Protein AF-A0A3B8MPM1-F1 (afdb_monomer)

Structure (mmCIF, N/CA/C/O backbone):
data_AF-A0A3B8MPM1-F1
#
_entry.id   AF-A0A3B8MPM1-F1
#
loop_
_atom_site.group_PDB
_ato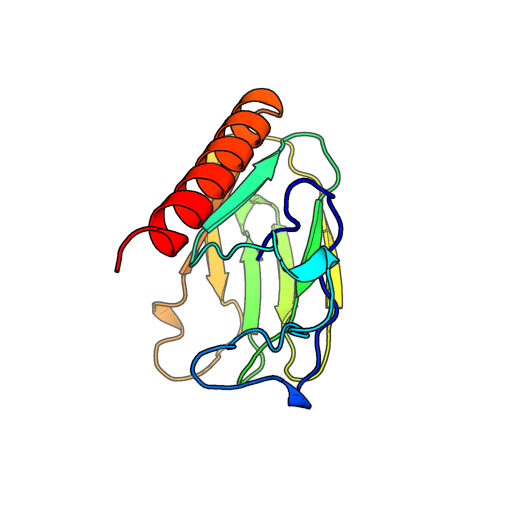m_site.id
_atom_site.type_symbol
_atom_site.label_atom_id
_atom_site.label_alt_id
_atom_site.label_comp_id
_atom_site.label_asym_id
_atom_site.label_entity_id
_atom_site.label_seq_id
_atom_site.pdbx_PDB_ins_code
_atom_site.Cartn_x
_atom_site.Cartn_y
_atom_site.Cartn_z
_atom_site.occupancy
_atom_site.B_iso_or_equiv
_atom_site.auth_seq_id
_atom_site.auth_comp_id
_atom_site.auth_asym_id
_atom_site.auth_atom_id
_atom_site.pdbx_PDB_model_num
ATOM 1 N N . HIS A 1 1 ? -0.132 -4.724 -4.727 1.00 87.25 1 HIS A N 1
ATOM 2 C CA . HIS A 1 1 ? -0.879 -5.907 -5.163 1.00 87.25 1 HIS A CA 1
ATOM 3 C C . HIS A 1 1 ? -1.296 -6.669 -3.929 1.00 87.25 1 HIS A C 1
ATOM 5 O O . HIS A 1 1 ? -0.658 -6.514 -2.884 1.00 87.25 1 HIS A O 1
ATOM 11 N N . TYR A 1 2 ? -2.387 -7.397 -4.057 1.00 92.19 2 TYR A N 1
ATOM 12 C CA . TYR A 1 2 ? -2.978 -8.229 -3.025 1.00 92.19 2 TYR A CA 1
ATOM 13 C C . TYR A 1 2 ? -2.887 -9.678 -3.467 1.00 92.19 2 TYR A C 1
ATOM 15 O O . TYR A 1 2 ? -2.935 -9.906 -4.674 1.00 92.19 2 TYR A O 1
ATOM 23 N N . PRO A 1 3 ? -2.758 -10.616 -2.518 1.00 87.88 3 PRO A N 1
ATOM 24 C CA . PRO A 1 3 ? -2.995 -11.998 -2.852 1.00 87.88 3 PRO A CA 1
ATOM 25 C C . PRO A 1 3 ? -4.487 -12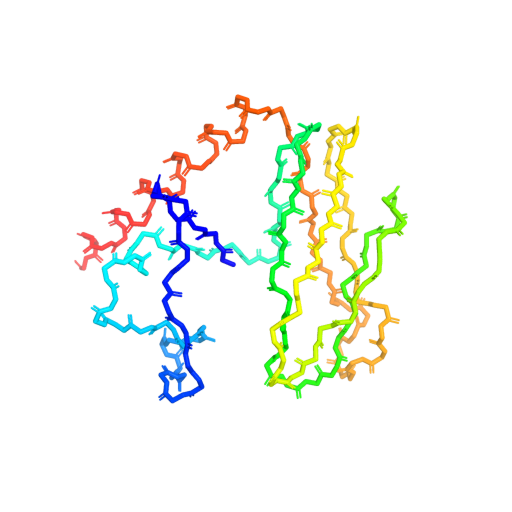.151 -3.159 1.00 87.88 3 PRO A C 1
ATOM 27 O O . PRO A 1 3 ? -5.312 -11.489 -2.513 1.00 87.88 3 PRO A O 1
ATOM 30 N N . GLY A 1 4 ? -4.827 -12.967 -4.147 1.00 86.62 4 GLY A N 1
ATOM 31 C CA . GLY A 1 4 ? -6.212 -13.208 -4.522 1.00 86.62 4 GLY A CA 1
ATOM 32 C C . GLY A 1 4 ? -7.000 -14.007 -3.478 1.00 86.62 4 GLY A C 1
ATOM 33 O O . GLY A 1 4 ? -6.869 -13.825 -2.265 1.00 86.62 4 GLY A O 1
ATOM 34 N N . LYS A 1 5 ? -7.889 -14.893 -3.933 1.00 83.94 5 LYS A N 1
ATOM 35 C CA . LYS A 1 5 ? -8.731 -15.718 -3.043 1.00 83.94 5 LYS A CA 1
ATOM 36 C C . LYS A 1 5 ? -7.908 -16.738 -2.276 1.00 83.94 5 LYS A C 1
ATOM 38 O O . LYS A 1 5 ? -8.310 -17.146 -1.186 1.00 83.94 5 LYS A O 1
ATOM 43 N N . ASP A 1 6 ? -6.807 -17.185 -2.862 1.00 84.12 6 ASP A N 1
ATOM 44 C CA . ASP A 1 6 ? -5.944 -18.197 -2.268 1.00 84.12 6 ASP A CA 1
ATOM 45 C C . ASP A 1 6 ? -5.093 -17.655 -1.101 1.00 84.12 6 ASP A C 1
ATOM 47 O O . ASP A 1 6 ? -4.624 -18.431 -0.264 1.00 84.12 6 ASP A O 1
ATOM 51 N N . GLY A 1 7 ? -4.952 -16.328 -0.992 1.00 86.31 7 GLY A N 1
ATOM 52 C CA . GLY A 1 7 ? -4.132 -15.673 0.022 1.00 86.31 7 GLY A CA 1
ATOM 53 C C . GLY A 1 7 ? -2.622 -15.841 -0.201 1.00 86.31 7 GLY A C 1
ATOM 54 O O . GLY A 1 7 ? -1.842 -15.548 0.713 1.00 86.31 7 GLY A O 1
ATOM 55 N N . ILE A 1 8 ? -2.195 -16.302 -1.380 1.00 89.12 8 ILE A N 1
ATOM 56 C CA . ILE A 1 8 ? -0.808 -16.616 -1.717 1.00 89.12 8 ILE A CA 1
ATOM 57 C C . ILE A 1 8 ? -0.369 -15.736 -2.883 1.00 89.12 8 ILE A C 1
ATOM 59 O O . ILE A 1 8 ? -0.883 -15.833 -3.977 1.00 89.12 8 ILE A O 1
ATOM 63 N N . PHE A 1 9 ? 0.661 -14.920 -2.665 1.00 90.56 9 PHE A N 1
ATOM 64 C CA . PHE A 1 9 ? 1.259 -14.163 -3.763 1.00 90.56 9 PHE A CA 1
ATOM 65 C C . PHE A 1 9 ? 1.948 -15.083 -4.773 1.00 90.56 9 PHE A C 1
ATOM 67 O O . PHE A 1 9 ? 2.754 -15.939 -4.381 1.00 90.56 9 PHE A O 1
ATOM 74 N N . GLY A 1 10 ? 1.750 -14.801 -6.057 1.00 90.38 10 GLY A N 1
ATOM 75 C CA . GLY A 1 10 ? 2.532 -15.385 -7.136 1.00 90.38 10 GLY A CA 1
ATOM 76 C C . GLY A 1 10 ? 4.029 -15.087 -7.008 1.00 90.38 10 GLY A C 1
ATOM 77 O O . GLY A 1 10 ? 4.471 -14.085 -6.423 1.00 90.38 10 GLY A O 1
ATOM 78 N N . ARG A 1 11 ? 4.859 -15.970 -7.571 1.00 89.25 11 ARG A N 1
ATOM 79 C CA . ARG A 1 11 ? 6.300 -15.733 -7.690 1.00 89.25 11 ARG A CA 1
ATOM 80 C C . ARG A 1 11 ? 6.561 -14.492 -8.534 1.00 89.25 11 ARG A C 1
ATOM 82 O O . ARG A 1 11 ? 5.891 -14.232 -9.528 1.00 89.25 11 ARG A O 1
ATOM 89 N N . LYS A 1 12 ? 7.596 -13.747 -8.144 1.00 88.38 12 LYS A N 1
ATOM 90 C CA . LYS A 1 12 ? 8.066 -12.567 -8.871 1.00 88.38 12 LYS A CA 1
ATOM 91 C C . LYS A 1 12 ? 9.555 -12.657 -9.153 1.00 88.38 12 LYS A C 1
ATOM 93 O O . LYS A 1 12 ? 10.320 -13.126 -8.310 1.00 88.38 12 LYS A O 1
ATOM 98 N N . SER A 1 13 ? 9.966 -12.142 -10.304 1.00 84.31 13 SER A N 1
ATOM 99 C CA . SER A 1 13 ? 11.370 -11.978 -10.679 1.00 84.31 13 SER A CA 1
ATOM 100 C C . SER A 1 13 ? 11.551 -10.700 -11.489 1.00 84.31 13 SER A C 1
ATOM 102 O O . SER A 1 13 ? 10.678 -10.313 -12.264 1.00 84.31 13 SER A O 1
ATOM 104 N N . SER A 1 14 ? 12.719 -10.065 -11.363 1.00 82.62 14 SER A N 1
ATOM 105 C CA . SER A 1 14 ? 13.090 -8.929 -12.214 1.00 82.62 14 SER A CA 1
ATOM 106 C C . SER A 1 14 ? 13.145 -9.300 -13.699 1.00 82.62 14 SER A C 1
ATOM 108 O O . SER A 1 14 ? 12.998 -8.428 -14.546 1.00 82.62 14 SER A O 1
ATOM 110 N N . GLU A 1 15 ? 13.347 -10.581 -14.013 1.00 86.12 15 GLU A N 1
ATOM 111 C CA . GLU A 1 15 ? 13.406 -11.095 -15.387 1.00 86.12 15 GLU A CA 1
ATOM 112 C C . GLU A 1 15 ? 12.051 -11.032 -16.103 1.00 86.12 15 GLU A C 1
ATOM 114 O O . GLU A 1 15 ? 12.012 -10.912 -17.324 1.00 86.12 15 GLU A O 1
ATOM 119 N N . PHE A 1 16 ? 10.947 -11.066 -15.351 1.00 86.50 16 PHE A N 1
ATOM 120 C CA . PHE A 1 16 ? 9.595 -11.002 -15.905 1.00 86.50 16 PHE A CA 1
ATOM 121 C C . PHE A 1 16 ? 9.058 -9.571 -16.018 1.00 86.50 16 PHE A C 1
ATOM 123 O O . PHE A 1 16 ? 7.927 -9.377 -16.455 1.00 86.50 16 PHE A O 1
ATOM 130 N N . VAL A 1 17 ? 9.837 -8.556 -15.623 1.00 85.62 17 VAL A N 1
ATOM 131 C CA . VAL A 1 17 ? 9.387 -7.160 -15.656 1.00 85.62 17 VAL A CA 1
ATOM 132 C C . VAL A 1 17 ? 9.340 -6.656 -17.099 1.00 85.62 17 VAL A C 1
ATOM 134 O O . VAL A 1 17 ? 10.371 -6.460 -17.741 1.00 85.62 17 VAL A O 1
ATOM 137 N N . THR A 1 18 ? 8.132 -6.385 -17.587 1.00 85.44 18 THR A N 1
ATOM 138 C CA . THR A 1 18 ? 7.862 -5.778 -18.903 1.00 85.44 18 THR A CA 1
ATOM 139 C C . THR A 1 18 ? 6.934 -4.564 -18.743 1.00 85.44 18 THR A C 1
ATOM 141 O O . THR A 1 18 ? 6.410 -4.347 -17.645 1.00 85.44 18 THR A O 1
ATOM 144 N N . PRO A 1 19 ? 6.716 -3.738 -19.787 1.00 83.69 19 PRO A N 1
ATOM 145 C CA . PRO A 1 19 ? 5.746 -2.640 -19.722 1.00 83.69 19 PRO A CA 1
ATOM 146 C C . PRO A 1 19 ? 4.327 -3.093 -19.343 1.00 83.69 19 PRO A C 1
ATOM 148 O O . PRO A 1 19 ? 3.611 -2.345 -18.682 1.00 83.69 19 PRO A O 1
ATOM 151 N N . GLU A 1 20 ? 3.949 -4.317 -19.712 1.00 83.50 20 GLU A N 1
ATOM 152 C CA . GLU A 1 20 ? 2.654 -4.930 -19.406 1.00 83.50 20 GLU A CA 1
ATOM 153 C C . GLU A 1 20 ? 2.674 -5.697 -18.068 1.00 83.50 20 GLU A C 1
ATOM 155 O O . GLU A 1 20 ? 1.666 -5.744 -17.372 1.00 83.50 20 GLU A O 1
ATOM 160 N N . ASN A 1 21 ? 3.829 -6.234 -17.653 1.00 84.56 21 ASN A N 1
ATOM 161 C CA . ASN A 1 21 ? 4.021 -6.938 -16.382 1.00 84.56 21 ASN A CA 1
ATOM 162 C C . ASN A 1 21 ? 4.903 -6.129 -15.424 1.00 84.56 21 ASN A C 1
ATOM 164 O O . ASN A 1 21 ? 6.040 -6.479 -15.095 1.00 84.56 21 ASN A O 1
ATOM 168 N N . LEU A 1 22 ? 4.360 -5.011 -14.951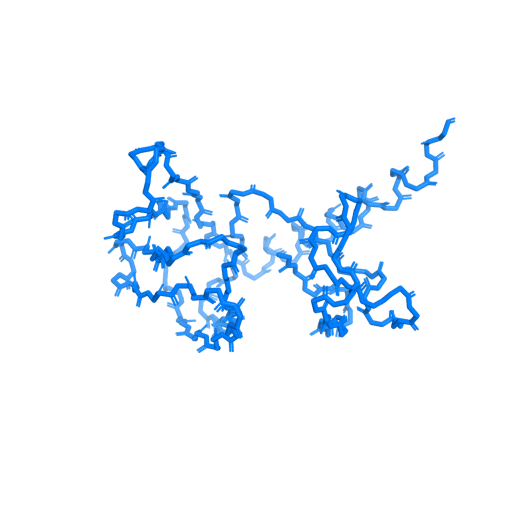 1.00 81.56 22 LEU A N 1
ATOM 169 C CA . LEU A 1 22 ? 5.101 -4.051 -14.135 1.00 81.56 22 LEU A CA 1
ATOM 170 C C . LEU A 1 22 ? 5.507 -4.575 -12.746 1.00 81.56 22 LEU A C 1
ATOM 172 O O . LEU A 1 22 ? 6.273 -3.900 -12.051 1.00 81.56 22 LEU A O 1
ATOM 176 N N . LEU A 1 23 ? 4.947 -5.700 -12.300 1.00 84.00 23 LEU A N 1
ATOM 177 C CA . LEU A 1 23 ? 5.270 -6.338 -11.022 1.00 84.00 23 LEU A CA 1
ATOM 178 C C . LEU A 1 23 ? 6.248 -7.506 -11.167 1.00 84.00 23 LEU A C 1
ATOM 180 O O . LEU A 1 23 ? 6.767 -7.972 -10.152 1.00 84.00 23 LEU A O 1
ATOM 184 N N . GLY A 1 24 ? 6.520 -7.939 -12.401 1.00 85.69 24 GLY A N 1
ATOM 185 C CA . GLY A 1 24 ? 7.366 -9.090 -12.682 1.00 85.69 24 GLY A CA 1
ATOM 186 C C . GLY A 1 24 ? 6.772 -10.394 -12.160 1.00 85.69 24 GLY A C 1
ATOM 187 O O . GLY A 1 24 ? 7.533 -11.237 -11.690 1.00 85.69 24 GLY A O 1
ATOM 188 N N . LEU A 1 25 ? 5.440 -10.533 -12.185 1.00 88.94 25 LEU A N 1
ATOM 189 C CA . LEU A 1 25 ? 4.748 -11.774 -11.825 1.00 88.94 25 LEU A CA 1
ATOM 190 C C . LEU A 1 25 ? 5.118 -12.871 -12.825 1.00 88.94 25 LEU A C 1
ATOM 192 O O . LEU A 1 25 ? 5.154 -12.624 -14.028 1.00 88.94 25 LEU A O 1
ATOM 196 N N . ASP A 1 26 ? 5.425 -14.063 -12.334 1.00 90.94 26 ASP A N 1
ATOM 197 C CA . ASP A 1 26 ? 5.698 -15.229 -13.169 1.00 90.94 26 ASP A CA 1
ATOM 198 C C . ASP A 1 26 ? 4.402 -15.678 -13.875 1.00 90.94 26 ASP A C 1
ATOM 200 O O . ASP A 1 26 ? 3.474 -16.113 -13.188 1.00 90.94 26 ASP A O 1
ATOM 204 N N . PRO A 1 27 ? 4.311 -15.600 -15.219 1.00 86.94 27 PRO A N 1
ATOM 205 C CA . PRO A 1 27 ? 3.095 -15.964 -15.950 1.00 86.94 27 PRO A CA 1
ATOM 206 C C . PRO A 1 27 ? 2.705 -17.441 -15.803 1.00 86.94 27 PRO A C 1
ATOM 208 O O . PRO A 1 27 ? 1.538 -17.798 -15.985 1.00 86.94 27 PRO A O 1
ATOM 211 N N . ASP A 1 28 ? 3.677 -18.302 -15.490 1.00 89.94 28 ASP A N 1
ATOM 212 C CA . ASP A 1 28 ? 3.469 -19.740 -15.338 1.00 89.94 28 ASP A CA 1
ATOM 213 C C . ASP A 1 28 ? 3.070 -20.124 -13.902 1.00 89.94 28 ASP A C 1
ATOM 215 O O . ASP A 1 28 ? 2.746 -21.287 -13.639 1.00 89.94 28 ASP A O 1
ATOM 219 N N . ASP A 1 29 ? 3.079 -19.177 -12.956 1.00 89.88 29 ASP A N 1
ATOM 220 C CA . ASP A 1 29 ? 2.694 -19.432 -11.571 1.00 89.88 29 ASP A CA 1
ATOM 221 C C . ASP A 1 29 ? 1.167 -19.381 -11.394 1.00 89.88 29 ASP A C 1
ATOM 223 O O . ASP A 1 29 ? 0.557 -18.323 -11.561 1.00 89.88 29 ASP A O 1
ATOM 227 N N . PRO A 1 30 ? 0.512 -20.498 -11.023 1.00 88.50 30 PRO A N 1
ATOM 228 C CA . PRO A 1 30 ? -0.931 -20.512 -10.824 1.00 88.50 30 PRO A CA 1
ATOM 229 C C . PRO A 1 30 ? -1.406 -19.615 -9.673 1.00 88.50 30 PRO A C 1
ATOM 231 O O . PRO A 1 30 ? -2.540 -19.157 -9.754 1.00 88.50 30 PRO A O 1
ATOM 234 N N . ASN A 1 31 ? -0.574 -19.349 -8.654 1.00 89.56 31 ASN A N 1
ATOM 235 C CA . ASN A 1 31 ? -0.948 -18.484 -7.521 1.00 89.56 31 ASN A CA 1
ATOM 236 C C . ASN A 1 31 ? -0.886 -16.991 -7.890 1.00 89.56 31 ASN A C 1
ATOM 238 O O . ASN A 1 31 ? -1.372 -16.145 -7.165 1.00 89.56 31 ASN A O 1
ATOM 242 N N . GLY A 1 32 ? -0.246 -16.635 -9.010 1.00 87.31 32 GLY A N 1
ATOM 243 C CA . GLY A 1 32 ? -0.192 -15.244 -9.470 1.00 87.31 32 GLY A CA 1
ATOM 244 C C . GLY A 1 32 ? -1.392 -14.829 -10.318 1.00 87.31 32 GLY A C 1
ATOM 245 O O . GLY A 1 32 ? -1.438 -13.689 -10.767 1.00 87.31 32 GLY A O 1
ATOM 246 N N . LYS A 1 33 ? -2.323 -15.747 -10.608 1.00 86.25 33 LYS A N 1
ATOM 247 C CA . LYS A 1 33 ? -3.416 -15.511 -11.564 1.00 86.25 33 LYS A CA 1
ATOM 248 C C . LYS A 1 33 ? -4.576 -14.715 -10.985 1.00 86.25 33 LYS A C 1
ATOM 250 O O . LYS A 1 33 ? -5.307 -14.106 -11.751 1.00 86.25 33 LYS A O 1
ATOM 255 N N . ASP A 1 34 ? -4.764 -14.767 -9.674 1.00 86.44 34 ASP A N 1
ATOM 256 C CA . ASP A 1 34 ? -5.772 -14.006 -8.937 1.00 86.44 34 ASP A CA 1
ATOM 257 C C . ASP A 1 34 ? -5.157 -12.850 -8.126 1.00 86.44 34 ASP A C 1
ATOM 259 O O . ASP A 1 34 ? -5.857 -12.181 -7.361 1.00 86.44 34 ASP A O 1
ATOM 263 N N . ASP A 1 35 ? -3.854 -12.602 -8.298 1.00 89.88 35 ASP A N 1
ATOM 264 C CA . ASP A 1 35 ? -3.161 -11.445 -7.740 1.00 89.88 35 ASP A CA 1
ATOM 265 C C . ASP A 1 35 ? -3.571 -10.172 -8.486 1.00 89.88 35 ASP A C 1
ATOM 267 O O . ASP A 1 35 ? -3.211 -9.971 -9.645 1.00 89.88 35 ASP A O 1
ATOM 271 N N . PHE A 1 36 ? -4.205 -9.240 -7.776 1.00 89.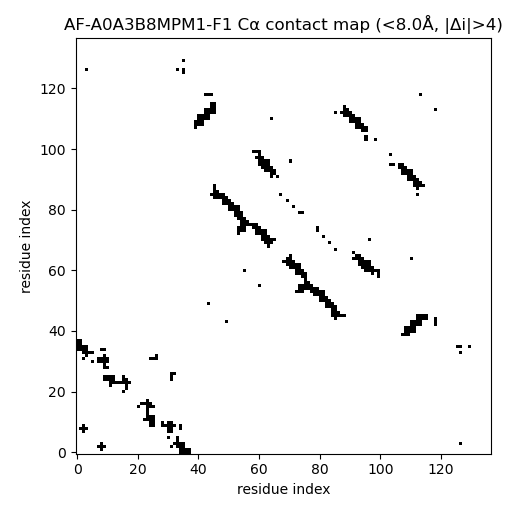06 36 PHE A N 1
ATOM 272 C CA . PHE A 1 36 ? -4.680 -7.989 -8.367 1.00 89.06 36 PHE A CA 1
ATOM 273 C C . PHE A 1 36 ? -3.981 -6.748 -7.803 1.00 89.06 36 PHE A C 1
ATOM 275 O O . PHE A 1 36 ? -3.331 -6.731 -6.742 1.00 89.06 36 PHE A O 1
ATOM 282 N N . ASN A 1 37 ? -4.144 -5.637 -8.522 1.00 87.75 37 ASN A N 1
ATOM 283 C CA . ASN A 1 37 ? -3.403 -4.402 -8.301 1.00 87.75 37 ASN A CA 1
ATOM 284 C C . ASN A 1 37 ? -4.306 -3.262 -7.834 1.00 87.75 37 ASN A C 1
ATOM 286 O O . ASN A 1 37 ? -5.143 -2.782 -8.581 1.00 87.75 37 ASN A O 1
ATOM 290 N N . SER A 1 38 ? -4.032 -2.719 -6.647 1.00 89.56 38 SER A N 1
ATOM 291 C CA . SER A 1 38 ? -4.590 -1.432 -6.218 1.00 89.56 38 SER A CA 1
ATOM 292 C C . SER A 1 38 ? -3.524 -0.341 -6.301 1.00 89.56 38 SER A C 1
ATOM 294 O O . SER A 1 38 ? -2.431 -0.479 -5.736 1.00 89.56 38 SER A O 1
ATOM 296 N N . ILE A 1 39 ? -3.836 0.748 -7.005 1.00 90.31 39 ILE A N 1
ATOM 297 C CA . ILE A 1 39 ? -2.948 1.905 -7.162 1.00 90.31 39 ILE A CA 1
ATOM 298 C C . ILE A 1 39 ? -3.337 2.979 -6.151 1.00 90.31 39 ILE A C 1
ATOM 300 O O . ILE A 1 39 ? -4.503 3.339 -6.030 1.00 90.31 39 ILE A O 1
ATOM 304 N N . ASN A 1 40 ? -2.342 3.515 -5.441 1.00 93.06 40 ASN A N 1
ATOM 305 C CA . ASN A 1 40 ? -2.470 4.563 -4.418 1.00 93.06 40 ASN A CA 1
ATOM 306 C C . ASN A 1 40 ? -3.365 4.235 -3.213 1.00 93.06 40 ASN A C 1
ATOM 308 O O . ASN A 1 40 ? -3.354 5.013 -2.265 1.00 93.06 40 ASN A O 1
ATOM 312 N N . ASN A 1 41 ? -4.068 3.103 -3.196 1.00 95.00 41 ASN A N 1
ATOM 313 C CA . ASN A 1 41 ? -4.942 2.703 -2.099 1.00 95.00 41 ASN A CA 1
ATOM 314 C C . ASN A 1 41 ? -4.461 1.388 -1.477 1.00 95.00 41 ASN A C 1
ATOM 316 O O . ASN A 1 41 ? -4.193 0.413 -2.181 1.00 95.00 41 ASN A O 1
ATOM 320 N N . LEU A 1 42 ? -4.369 1.366 -0.150 1.00 95.75 42 LEU A N 1
ATOM 321 C CA . LEU A 1 42 ? -4.048 0.199 0.666 1.00 95.75 42 LEU A CA 1
ATOM 322 C C . LEU A 1 42 ? -5.221 -0.068 1.618 1.00 95.75 42 LEU A C 1
ATOM 324 O O . LEU A 1 42 ? -5.316 0.526 2.684 1.00 95.75 42 LEU A O 1
ATOM 328 N N . ASN A 1 43 ? -6.126 -0.957 1.239 1.00 96.44 43 ASN A N 1
ATOM 329 C CA . ASN A 1 43 ? -7.163 -1.498 2.111 1.00 96.44 43 ASN A CA 1
ATOM 330 C C . ASN A 1 43 ? -6.585 -2.576 3.036 1.00 96.44 43 ASN A C 1
ATOM 332 O O . ASN A 1 43 ? -5.821 -3.432 2.581 1.00 96.44 43 ASN A O 1
ATOM 336 N N . VAL A 1 44 ? -6.931 -2.519 4.323 1.00 95.94 44 VAL A N 1
ATOM 337 C CA . VAL A 1 44 ? -6.531 -3.493 5.348 1.00 95.94 44 VAL A CA 1
ATOM 338 C C . VAL A 1 44 ? -7.628 -3.661 6.411 1.00 95.94 44 VAL A C 1
ATOM 340 O O . VAL A 1 44 ? -8.306 -2.683 6.746 1.00 95.94 44 VAL A O 1
ATOM 343 N N . PRO A 1 45 ? -7.786 -4.854 7.005 1.00 96.00 45 PRO A N 1
ATOM 344 C CA . PRO A 1 45 ? -8.712 -5.058 8.116 1.00 96.00 45 PRO A CA 1
ATOM 345 C C . PRO A 1 45 ? -8.180 -4.462 9.432 1.00 96.00 45 PRO A C 1
ATOM 347 O O . PRO A 1 45 ? -6.969 -4.378 9.657 1.00 96.00 45 PRO A O 1
ATOM 350 N N . GLU A 1 46 ? -9.081 -4.043 10.324 1.00 95.94 46 GLU A N 1
ATOM 351 C CA . GLU A 1 46 ? -8.747 -3.660 11.698 1.00 95.94 46 GLU A CA 1
ATOM 352 C C . GLU A 1 46 ? -8.426 -4.874 12.579 1.00 95.94 46 GLU A C 1
ATOM 354 O O . GLU A 1 46 ? -8.961 -5.960 12.381 1.00 95.94 46 GLU A O 1
ATOM 359 N N . LYS A 1 47 ? -7.599 -4.670 13.614 1.00 93.00 47 LYS A N 1
ATOM 360 C CA . LYS A 1 47 ? -7.278 -5.660 14.663 1.00 93.00 47 LYS A CA 1
ATOM 361 C C . LYS A 1 47 ? -6.631 -6.955 14.158 1.00 93.00 47 LYS A C 1
ATOM 363 O O . LYS A 1 47 ? -6.493 -7.901 14.930 1.00 93.00 47 LYS A O 1
ATOM 368 N N . THR A 1 48 ? -6.154 -6.958 12.921 1.00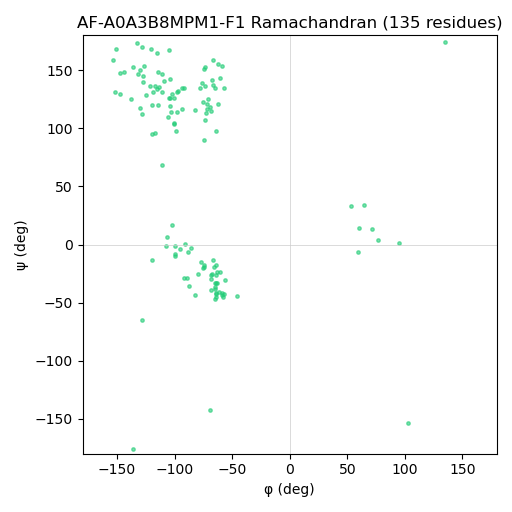 90.56 48 THR A N 1
ATOM 369 C CA . THR A 1 48 ? -5.480 -8.094 12.298 1.00 90.56 48 THR A CA 1
ATOM 370 C C . THR A 1 48 ? -4.039 -7.705 11.961 1.00 90.56 48 THR A C 1
ATOM 372 O O . THR A 1 48 ? -3.812 -6.596 11.467 1.00 90.56 48 THR A O 1
ATOM 375 N N . PRO A 1 49 ? -3.045 -8.573 12.229 1.00 93.50 49 PRO A N 1
ATOM 376 C CA . PRO A 1 49 ? -1.684 -8.364 11.756 1.00 93.50 49 PRO A CA 1
ATOM 377 C C . PRO A 1 49 ? -1.606 -8.353 10.236 1.00 93.50 49 PRO A C 1
ATOM 379 O O . PRO A 1 49 ? -1.950 -9.332 9.579 1.00 93.50 49 PRO A O 1
ATOM 382 N N . VAL A 1 50 ? -1.118 -7.244 9.688 1.00 94.44 50 VAL A N 1
ATOM 383 C CA . VAL A 1 50 ? -0.914 -7.063 8.253 1.00 94.44 50 VAL A CA 1
ATOM 384 C C . VAL A 1 50 ? 0.569 -7.202 7.957 1.00 94.44 50 VAL A C 1
ATOM 386 O O . VAL A 1 50 ? 1.385 -6.494 8.548 1.00 94.44 50 VAL A O 1
ATOM 389 N N . LEU A 1 51 ? 0.915 -8.084 7.021 1.00 94.25 51 LEU A N 1
ATOM 390 C CA . LEU A 1 51 ? 2.250 -8.183 6.443 1.00 94.25 51 LEU A CA 1
ATOM 391 C C . LEU A 1 51 ? 2.230 -7.564 5.047 1.00 94.25 51 LEU A C 1
ATOM 393 O O . LEU A 1 51 ? 1.545 -8.060 4.157 1.00 94.25 51 LEU A O 1
ATOM 397 N N . VAL A 1 52 ? 3.023 -6.518 4.840 1.00 94.06 52 VAL A N 1
ATOM 398 C CA . VAL A 1 52 ? 3.284 -5.964 3.510 1.00 94.06 52 VAL A CA 1
ATOM 399 C C . VAL A 1 52 ? 4.717 -6.264 3.093 1.00 94.06 52 VAL A C 1
ATOM 401 O O . VAL A 1 52 ? 5.647 -6.194 3.894 1.00 94.06 52 VAL A O 1
ATOM 404 N N . LYS A 1 53 ? 4.901 -6.598 1.820 1.00 93.62 53 LYS A N 1
ATOM 405 C CA . LYS A 1 53 ? 6.210 -6.800 1.198 1.00 93.62 53 LYS A CA 1
ATOM 406 C C . LYS A 1 53 ? 6.562 -5.550 0.402 1.00 93.62 53 LYS A C 1
ATOM 408 O O . LYS A 1 53 ? 5.982 -5.300 -0.654 1.00 93.62 53 LYS A O 1
ATOM 413 N N . LEU A 1 54 ? 7.458 -4.731 0.941 1.00 94.69 54 LEU A N 1
ATOM 414 C CA . LEU A 1 54 ? 7.814 -3.436 0.369 1.00 94.69 54 LEU A CA 1
ATOM 415 C C . LEU A 1 54 ? 9.029 -3.560 -0.545 1.00 94.69 54 LEU A C 1
ATOM 417 O O . LEU A 1 54 ? 10.034 -4.168 -0.193 1.00 94.69 54 LEU A O 1
ATOM 421 N N . THR A 1 55 ? 8.940 -2.932 -1.710 1.00 93.12 55 THR A N 1
ATOM 422 C CA . THR A 1 55 ? 10.046 -2.789 -2.654 1.00 93.12 55 THR A CA 1
ATOM 423 C C . THR A 1 55 ? 9.863 -1.507 -3.456 1.00 93.12 55 THR A C 1
ATOM 425 O O . THR A 1 55 ? 8.798 -0.886 -3.414 1.00 93.12 55 THR A O 1
ATOM 428 N N . SER A 1 56 ? 10.900 -1.103 -4.178 1.00 92.44 56 SER A N 1
ATOM 429 C CA . SER A 1 56 ? 10.859 0.039 -5.085 1.00 92.44 56 SER A CA 1
ATOM 430 C C . SER A 1 56 ? 11.326 -0.354 -6.483 1.00 92.44 56 SER A C 1
ATOM 432 O O . SER A 1 56 ? 12.096 -1.299 -6.649 1.00 92.44 56 SER A O 1
ATOM 434 N N . LYS A 1 57 ? 10.855 0.381 -7.492 1.00 88.62 57 LYS A N 1
ATOM 435 C CA . LYS A 1 57 ? 11.214 0.168 -8.899 1.00 88.62 57 LYS A CA 1
ATOM 436 C C . LYS A 1 57 ? 12.414 0.996 -9.345 1.00 88.62 57 LYS A C 1
ATOM 438 O O . LYS A 1 57 ? 13.112 0.590 -10.263 1.00 88.62 57 LYS A O 1
ATOM 443 N N . ASP A 1 58 ? 12.631 2.155 -8.732 1.00 90.81 58 ASP A N 1
ATOM 444 C CA . ASP A 1 58 ? 13.526 3.188 -9.252 1.00 90.81 58 ASP A CA 1
ATOM 445 C C . ASP A 1 58 ? 14.543 3.666 -8.209 1.00 90.81 58 ASP A C 1
ATOM 447 O O . ASP A 1 58 ? 15.744 3.447 -8.358 1.00 90.81 58 ASP A O 1
ATOM 451 N N . VAL A 1 59 ? 14.080 4.296 -7.131 1.00 94.31 59 VAL A N 1
ATOM 452 C CA . VAL A 1 59 ? 14.908 4.911 -6.086 1.00 94.31 59 VAL A CA 1
ATOM 453 C C . VAL A 1 59 ? 14.414 4.514 -4.702 1.00 94.31 59 VAL A C 1
ATOM 455 O O . VAL A 1 59 ? 13.377 3.878 -4.554 1.00 94.31 59 VAL A O 1
ATOM 458 N N . ILE A 1 60 ? 15.145 4.878 -3.652 1.00 96.00 60 ILE A N 1
ATOM 459 C CA . ILE A 1 60 ? 14.673 4.637 -2.288 1.00 96.00 60 ILE A CA 1
ATOM 460 C C . ILE A 1 60 ? 13.482 5.559 -2.003 1.00 96.00 60 ILE A C 1
ATOM 462 O O . ILE A 1 60 ? 13.620 6.784 -2.000 1.00 96.00 60 ILE A O 1
ATOM 466 N N . HIS A 1 61 ? 12.329 4.955 -1.726 1.00 96.62 61 HIS A N 1
ATOM 467 C CA . HIS A 1 61 ? 11.152 5.639 -1.186 1.00 96.62 61 HIS A CA 1
ATOM 468 C C . HIS A 1 61 ? 10.992 5.296 0.291 1.00 96.62 61 HIS A C 1
ATOM 470 O O . HIS A 1 61 ? 11.606 4.354 0.786 1.00 96.62 61 HIS A O 1
ATOM 476 N N . SER A 1 62 ? 10.128 6.025 0.993 1.00 95.94 62 SER A N 1
ATOM 477 C CA . SER A 1 62 ? 9.794 5.710 2.384 1.00 95.94 62 SER A CA 1
ATOM 478 C C . SER A 1 62 ? 8.289 5.621 2.566 1.00 95.94 62 SER A C 1
ATOM 480 O O . SER A 1 62 ? 7.593 6.625 2.443 1.00 95.94 62 SER A O 1
ATOM 482 N N . PHE A 1 63 ? 7.785 4.421 2.842 1.00 96.50 63 PHE A N 1
ATOM 483 C CA . PHE A 1 63 ? 6.386 4.173 3.164 1.00 96.50 63 PHE A CA 1
ATOM 484 C C . PHE A 1 63 ? 6.102 4.682 4.578 1.00 96.50 63 PHE A C 1
ATOM 486 O O . PHE A 1 63 ? 6.540 4.076 5.559 1.00 96.50 63 PHE A O 1
ATOM 493 N N . LYS A 1 64 ? 5.376 5.799 4.693 1.00 97.12 64 LYS A N 1
ATOM 494 C CA . LYS A 1 64 ? 5.031 6.398 5.985 1.00 97.12 64 LYS A CA 1
ATOM 495 C C . LYS A 1 64 ? 3.533 6.586 6.145 1.00 97.12 64 LYS A C 1
ATOM 497 O O . LYS A 1 64 ? 2.898 7.243 5.326 1.00 97.12 64 LYS A O 1
ATOM 502 N N . VAL A 1 65 ? 3.007 6.101 7.270 1.00 96.19 65 VAL A N 1
ATOM 503 C CA . VAL A 1 65 ? 1.631 6.347 7.724 1.00 96.19 65 VAL A CA 1
ATOM 504 C C . VAL A 1 65 ? 1.692 7.106 9.052 1.00 96.19 65 VAL A C 1
ATOM 506 O O . VAL A 1 65 ? 1.856 6.487 10.110 1.00 96.19 65 VAL A O 1
ATOM 509 N N . PRO A 1 66 ? 1.589 8.451 9.043 1.00 94.69 66 PRO A N 1
ATOM 510 C CA . PRO A 1 66 ? 1.852 9.268 10.228 1.00 94.69 66 PRO A CA 1
ATOM 511 C C . PRO A 1 66 ? 0.969 8.927 11.431 1.00 94.69 66 PRO A C 1
ATOM 513 O O . PRO A 1 66 ? 1.467 8.840 12.553 1.00 94.69 66 PRO A O 1
ATOM 516 N N . VAL A 1 67 ? -0.326 8.686 11.203 1.00 94.25 67 VAL A N 1
ATOM 517 C CA . VAL A 1 67 ? -1.291 8.409 12.281 1.00 94.25 67 VAL A CA 1
ATOM 518 C C . VAL A 1 67 ? -1.042 7.073 12.982 1.00 94.25 67 VAL A C 1
ATOM 520 O O . VAL A 1 67 ? -1.399 6.926 14.147 1.00 94.25 67 VAL A O 1
ATOM 523 N N . LEU A 1 68 ? -0.407 6.123 12.288 1.00 93.75 68 LEU A N 1
ATOM 524 C CA . LEU A 1 68 ? -0.026 4.819 12.830 1.00 93.75 68 LEU A CA 1
ATOM 525 C C . LEU A 1 68 ? 1.426 4.806 13.332 1.00 93.75 68 LEU A C 1
ATOM 527 O O . LEU A 1 68 ? 1.874 3.802 13.875 1.00 93.75 68 LEU A O 1
ATOM 531 N N . ARG A 1 69 ? 2.170 5.912 13.154 1.00 94.25 69 ARG A N 1
ATOM 532 C CA . ARG A 1 69 ? 3.616 6.013 13.427 1.00 94.25 69 ARG A CA 1
ATOM 533 C C . ARG A 1 69 ? 4.434 4.926 12.719 1.00 94.25 69 ARG A C 1
ATOM 535 O O . ARG A 1 69 ? 5.462 4.490 13.230 1.00 94.25 69 ARG A O 1
ATOM 542 N N . LEU A 1 70 ? 3.984 4.516 11.537 1.00 95.12 70 LEU A N 1
ATOM 543 C CA . LEU A 1 70 ? 4.676 3.537 10.707 1.00 95.12 70 LEU A CA 1
ATOM 544 C C . LEU A 1 70 ? 5.602 4.260 9.742 1.00 95.12 70 LEU A C 1
ATOM 546 O O . LEU A 1 70 ? 5.199 5.242 9.115 1.00 95.12 70 LEU A O 1
ATOM 550 N N . THR A 1 71 ? 6.826 3.761 9.624 1.00 96.50 71 THR A N 1
ATOM 551 C CA . THR A 1 71 ? 7.786 4.202 8.618 1.00 96.50 71 THR A CA 1
ATOM 552 C C . THR A 1 71 ? 8.649 3.009 8.231 1.00 96.50 71 THR A C 1
ATOM 554 O O . THR A 1 71 ? 9.164 2.320 9.109 1.00 96.50 71 THR A O 1
ATOM 557 N N . GLN A 1 72 ? 8.782 2.752 6.936 1.00 97.38 72 GLN A N 1
ATOM 558 C CA . GLN A 1 72 ? 9.676 1.728 6.408 1.00 97.38 72 GLN A CA 1
ATOM 559 C C . GLN A 1 72 ? 10.127 2.129 5.009 1.00 97.38 72 GLN A C 1
ATOM 561 O O . GLN A 1 72 ? 9.310 2.481 4.160 1.00 97.38 72 GLN A O 1
ATOM 566 N N . ASP A 1 73 ? 11.428 2.058 4.759 1.00 96.88 73 ASP A N 1
ATOM 567 C CA . ASP A 1 73 ? 11.968 2.359 3.441 1.00 96.88 73 ASP A CA 1
ATOM 568 C C . ASP A 1 73 ? 11.706 1.208 2.471 1.00 96.88 73 ASP A C 1
ATOM 570 O O . ASP A 1 73 ? 11.820 0.034 2.830 1.00 96.88 73 ASP A O 1
ATOM 574 N N . ALA A 1 74 ? 11.350 1.574 1.243 1.00 95.88 74 ALA A N 1
ATOM 575 C CA . ALA A 1 74 ? 11.192 0.689 0.106 1.00 95.88 74 ALA A CA 1
ATOM 576 C C . ALA A 1 74 ? 12.424 0.850 -0.789 1.00 95.88 74 ALA A C 1
ATOM 578 O O . ALA A 1 74 ? 12.665 1.922 -1.351 1.00 95.88 74 ALA A O 1
ATOM 579 N N . ILE A 1 75 ? 13.223 -0.211 -0.886 1.00 95.06 75 ILE A N 1
ATOM 580 C CA . ILE A 1 75 ? 14.555 -0.172 -1.495 1.00 95.06 75 ILE A CA 1
ATOM 581 C C . ILE A 1 75 ? 14.534 -0.963 -2.809 1.00 95.06 75 ILE A C 1
ATOM 583 O O . ILE A 1 75 ? 14.059 -2.103 -2.811 1.00 95.06 75 ILE A O 1
ATOM 587 N N . PRO A 1 76 ? 15.048 -0.405 -3.921 1.00 92.62 76 PRO A N 1
ATOM 588 C CA . PRO A 1 76 ? 15.152 -1.144 -5.172 1.00 92.62 76 PRO A CA 1
ATOM 589 C C . PRO A 1 76 ? 15.972 -2.429 -5.020 1.00 92.62 76 PRO A C 1
ATOM 591 O O . PRO A 1 76 ? 17.035 -2.430 -4.399 1.00 92.62 76 PRO A O 1
ATOM 594 N N . GLY A 1 77 ? 15.466 -3.527 -5.582 1.00 89.94 77 GLY A N 1
ATOM 595 C CA . GLY A 1 77 ? 16.124 -4.838 -5.541 1.00 89.94 77 GLY A CA 1
ATOM 596 C C . GLY A 1 77 ? 16.017 -5.587 -4.206 1.00 89.94 77 GLY A C 1
ATOM 597 O O . GLY A 1 77 ? 16.594 -6.662 -4.079 1.00 89.94 77 GLY A O 1
ATOM 598 N N . GLN A 1 78 ? 15.285 -5.059 -3.219 1.00 91.50 78 GLN A N 1
ATOM 599 C CA . GLN A 1 78 ? 14.998 -5.754 -1.960 1.00 91.50 78 GLN A CA 1
ATOM 600 C C . GLN A 1 78 ? 13.488 -5.891 -1.758 1.00 91.50 78 GLN A C 1
ATOM 602 O O . GLN A 1 78 ? 12.742 -4.935 -1.969 1.00 91.50 78 GLN A O 1
ATOM 607 N N . GLU A 1 79 ? 13.043 -7.071 -1.325 1.00 91.88 79 GLU A N 1
ATOM 608 C CA . GLU A 1 79 ? 11.683 -7.292 -0.827 1.00 91.88 79 GLU A CA 1
ATOM 609 C C . GLU A 1 79 ? 11.730 -7.308 0.705 1.00 91.88 79 GLU A C 1
ATOM 611 O O . GLU A 1 79 ? 12.214 -8.258 1.319 1.00 91.88 79 GLU A O 1
ATOM 616 N N . ILE A 1 80 ? 11.273 -6.221 1.324 1.00 95.06 80 ILE A N 1
ATOM 617 C CA . ILE A 1 80 ? 11.354 -6.014 2.770 1.00 95.06 80 ILE A CA 1
ATOM 618 C C . ILE A 1 80 ? 10.005 -6.389 3.398 1.00 95.06 80 ILE A C 1
ATOM 620 O O . ILE A 1 80 ? 9.011 -5.704 3.136 1.00 95.06 80 ILE A O 1
ATOM 624 N N . PRO A 1 81 ? 9.932 -7.444 4.233 1.00 95.31 81 PRO A N 1
ATOM 625 C CA . PRO A 1 81 ? 8.724 -7.749 4.986 1.00 95.31 81 PRO A CA 1
ATOM 626 C C . PRO A 1 81 ? 8.526 -6.709 6.092 1.00 95.31 81 PRO A C 1
ATOM 628 O O . PRO A 1 81 ? 9.401 -6.493 6.930 1.00 95.31 81 PRO A O 1
ATOM 631 N N . PHE A 1 82 ? 7.359 -6.077 6.113 1.00 95.81 82 PHE A N 1
ATOM 632 C CA . PHE A 1 82 ? 6.983 -5.086 7.109 1.00 95.81 82 PHE A CA 1
ATOM 633 C C . PHE A 1 82 ? 5.611 -5.418 7.680 1.00 95.81 82 PHE A C 1
ATOM 635 O O . PHE A 1 82 ? 4.610 -5.459 6.970 1.00 95.81 82 PHE A O 1
ATOM 642 N N . TRP A 1 83 ? 5.580 -5.678 8.980 1.00 95.06 83 TRP A N 1
ATOM 643 C CA . TRP A 1 83 ? 4.369 -6.021 9.712 1.00 95.06 83 TRP A CA 1
ATOM 644 C C . TRP A 1 83 ? 3.849 -4.850 10.543 1.00 95.06 83 TRP A C 1
ATOM 646 O O . TRP A 1 83 ? 4.620 -4.099 11.144 1.00 95.06 83 TRP A O 1
ATOM 656 N N . PHE A 1 84 ? 2.531 -4.700 10.608 1.00 95.38 84 PHE A N 1
ATOM 657 C CA . PHE A 1 84 ? 1.895 -3.735 11.496 1.00 95.38 84 PHE A CA 1
ATOM 658 C C . PHE A 1 84 ? 0.480 -4.168 11.872 1.00 95.38 84 PHE A C 1
ATOM 660 O O . PHE A 1 84 ? -0.161 -4.947 11.172 1.00 95.38 84 PHE A O 1
ATOM 667 N N . ASN A 1 85 ? -0.010 -3.618 12.983 1.00 93.88 85 ASN A N 1
ATOM 668 C CA . ASN A 1 85 ? -1.391 -3.772 13.425 1.00 93.88 85 ASN A CA 1
ATOM 669 C C . ASN A 1 85 ? -2.122 -2.438 13.306 1.00 93.88 85 ASN A C 1
ATOM 671 O O . ASN A 1 85 ? -1.557 -1.369 13.552 1.00 93.88 85 ASN A O 1
ATOM 675 N N . THR A 1 86 ? -3.407 -2.514 13.001 1.00 93.19 86 THR A N 1
ATOM 676 C CA . THR A 1 86 ? -4.315 -1.374 12.888 1.00 93.19 86 THR A CA 1
ATOM 677 C C . THR A 1 86 ? -5.357 -1.452 14.002 1.00 93.19 86 THR A C 1
ATOM 679 O O . THR A 1 86 ? -5.875 -2.520 14.321 1.00 93.19 86 THR A O 1
ATOM 682 N N . THR A 1 87 ? -5.646 -0.330 14.660 1.00 86.44 87 THR A N 1
ATOM 683 C CA . THR A 1 87 ? -6.527 -0.316 15.847 1.00 86.44 87 THR A CA 1
ATOM 684 C C . THR A 1 87 ? -7.772 0.543 15.690 1.00 86.44 87 THR A C 1
ATOM 686 O O . THR A 1 87 ? -8.677 0.448 16.516 1.00 86.44 87 THR A O 1
ATOM 689 N N . ARG A 1 88 ? -7.826 1.393 14.661 1.00 90.94 88 ARG A N 1
ATOM 690 C CA . ARG A 1 88 ? -8.935 2.313 14.415 1.00 90.94 88 ARG A CA 1
ATOM 691 C C . ARG A 1 88 ? -9.260 2.337 12.931 1.00 90.94 88 ARG A C 1
ATOM 693 O O . ARG A 1 88 ? -8.371 2.632 12.132 1.00 90.94 88 ARG A O 1
ATOM 700 N N . THR A 1 89 ? -10.520 2.080 12.600 1.00 96.06 89 THR A N 1
ATOM 701 C CA . THR A 1 89 ? -11.044 2.212 11.238 1.00 96.06 89 THR A CA 1
ATOM 702 C C . THR A 1 89 ? -10.966 3.653 10.728 1.00 96.06 89 THR A C 1
ATOM 704 O O . THR A 1 89 ? -10.919 4.616 11.503 1.00 96.06 89 THR A O 1
ATOM 707 N N . GLY A 1 90 ? -10.929 3.804 9.406 1.00 96.44 90 GLY A N 1
ATOM 708 C CA . GLY A 1 90 ? -10.884 5.087 8.713 1.00 96.44 90 GLY A CA 1
ATOM 709 C C . GLY A 1 90 ? -9.855 5.126 7.586 1.00 96.44 90 GLY A C 1
ATOM 710 O O . GLY A 1 90 ? -9.066 4.201 7.403 1.00 96.44 90 GLY A O 1
ATOM 711 N N . SER A 1 91 ? -9.865 6.233 6.847 1.00 97.38 91 SER A N 1
ATOM 712 C CA . SER A 1 91 ? -8.932 6.503 5.751 1.00 97.38 91 SER A CA 1
ATOM 713 C C . SER A 1 91 ? -7.856 7.476 6.214 1.00 97.38 91 SER A C 1
ATOM 715 O O . SER A 1 91 ? -8.168 8.530 6.774 1.00 97.38 91 SER A O 1
ATOM 717 N N . PHE A 1 92 ? -6.593 7.137 5.981 1.00 96.94 92 PHE A N 1
ATOM 718 C CA . PHE A 1 92 ? -5.456 7.940 6.417 1.00 96.94 92 PHE A CA 1
ATOM 719 C C . PHE A 1 92 ? -4.411 8.067 5.317 1.00 96.94 92 PHE A C 1
ATOM 721 O O . PHE A 1 92 ? -4.269 7.185 4.476 1.00 96.94 92 PHE A O 1
ATOM 728 N N . ASP A 1 93 ? -3.647 9.154 5.345 1.00 96.62 93 ASP A N 1
ATOM 729 C CA . ASP A 1 93 ? -2.642 9.402 4.319 1.00 96.62 93 ASP A CA 1
ATOM 730 C C . ASP A 1 93 ? -1.420 8.492 4.479 1.00 96.62 93 ASP A C 1
ATOM 732 O O . ASP A 1 93 ? -0.852 8.337 5.567 1.00 96.62 93 ASP A O 1
ATOM 736 N N . ILE A 1 94 ? -0.978 7.965 3.343 1.00 97.00 94 ILE A N 1
ATOM 737 C CA . ILE A 1 94 ? 0.362 7.437 3.124 1.00 97.00 94 ILE A CA 1
ATOM 738 C C . ILE A 1 94 ? 1.157 8.538 2.425 1.00 97.00 94 ILE A C 1
ATOM 740 O O . ILE A 1 94 ? 0.704 9.107 1.430 1.00 97.00 94 ILE A O 1
ATOM 744 N N . ALA A 1 95 ? 2.357 8.831 2.912 1.00 95.94 95 ALA A N 1
ATOM 745 C CA . ALA A 1 95 ? 3.247 9.806 2.293 1.00 95.94 95 ALA A CA 1
ATOM 746 C C . ALA A 1 95 ? 4.647 9.228 2.111 1.00 95.94 95 ALA A C 1
ATOM 748 O O . ALA A 1 95 ? 5.095 8.412 2.918 1.00 95.94 95 ALA A O 1
ATOM 749 N N . CYS A 1 96 ? 5.356 9.700 1.083 1.00 95.69 96 CYS A N 1
ATOM 750 C CA . CYS A 1 96 ? 6.784 9.445 0.971 1.00 95.69 96 CYS A CA 1
ATOM 751 C C . CYS A 1 96 ? 7.556 10.326 1.963 1.00 95.69 96 CYS A C 1
ATOM 753 O O . CYS A 1 96 ? 7.436 11.549 1.930 1.00 95.69 96 CYS A O 1
ATOM 755 N N . ALA A 1 97 ? 8.346 9.719 2.850 1.00 94.31 97 ALA A N 1
ATOM 756 C CA . ALA A 1 97 ? 9.143 10.444 3.851 1.00 94.31 97 ALA A CA 1
ATOM 757 C C . ALA A 1 97 ? 10.623 10.630 3.481 1.00 94.31 97 ALA A C 1
ATOM 759 O O . ALA A 1 97 ? 11.365 11.248 4.242 1.00 94.31 97 ALA A O 1
ATOM 760 N N . GLN A 1 98 ? 11.036 10.111 2.325 1.00 91.44 98 GLN A N 1
ATOM 761 C CA . GLN A 1 98 ? 12.393 10.210 1.797 1.00 91.44 98 GLN A CA 1
ATOM 762 C C . GLN A 1 98 ? 12.372 11.016 0.506 1.00 91.44 98 GLN A C 1
ATOM 764 O O . GLN A 1 98 ? 11.524 10.762 -0.346 1.00 91.44 98 GLN A O 1
ATOM 769 N N . LEU A 1 99 ? 13.297 11.967 0.340 1.00 92.44 99 LEU A N 1
ATOM 770 C CA . LEU A 1 99 ? 13.369 12.775 -0.879 1.00 92.44 99 LEU A CA 1
ATOM 771 C C . LEU A 1 99 ? 13.698 11.880 -2.085 1.00 92.44 99 LEU A C 1
ATOM 773 O O . LEU A 1 99 ? 14.856 11.568 -2.343 1.00 92.44 99 LEU A O 1
ATOM 777 N N . CYS A 1 100 ? 12.663 11.489 -2.825 1.00 92.62 100 CYS A N 1
ATOM 778 C CA . CYS A 1 100 ? 12.728 10.490 -3.892 1.00 92.62 100 CYS A CA 1
ATOM 779 C C . CYS A 1 100 ? 12.747 11.090 -5.309 1.00 92.62 100 CYS A C 1
ATOM 781 O O . CYS A 1 100 ? 12.496 10.402 -6.292 1.00 92.62 100 CYS A O 1
ATOM 783 N N . GLY A 1 101 ? 13.046 12.386 -5.426 1.00 93.50 101 GLY A N 1
ATOM 784 C CA . GLY A 1 101 ? 13.200 13.070 -6.709 1.00 93.50 101 GLY A CA 1
ATOM 785 C C . GLY A 1 101 ? 12.007 13.937 -7.116 1.00 93.50 101 GLY A C 1
ATOM 786 O O . GLY A 1 101 ? 11.294 14.510 -6.284 1.00 93.50 101 GLY A O 1
ATOM 787 N N . LEU A 1 102 ? 11.846 14.114 -8.429 1.00 92.00 102 LEU A N 1
ATOM 788 C CA . LEU A 1 102 ? 10.898 15.067 -8.997 1.00 92.00 102 LEU A CA 1
ATOM 789 C C . LEU A 1 102 ? 9.460 14.570 -8.796 1.00 92.00 102 LEU A C 1
ATOM 791 O O . LEU A 1 102 ? 9.096 13.491 -9.242 1.00 92.00 102 LEU A O 1
ATOM 795 N N . GLY A 1 103 ? 8.641 15.365 -8.109 1.00 92.50 103 GLY A N 1
ATOM 796 C CA . GLY A 1 103 ? 7.276 14.972 -7.742 1.00 92.50 103 GLY A CA 1
ATOM 797 C C . GLY A 1 103 ? 7.135 14.373 -6.340 1.00 92.50 103 GLY A C 1
ATOM 798 O O . GLY A 1 103 ? 6.008 14.091 -5.942 1.00 92.50 103 GLY A O 1
ATOM 799 N N . HIS A 1 104 ? 8.218 14.282 -5.556 1.00 94.25 104 HIS A N 1
ATOM 800 C CA . HIS A 1 104 ? 8.200 13.792 -4.169 1.00 94.25 104 HIS A CA 1
ATOM 801 C C . HIS A 1 104 ? 7.051 14.381 -3.321 1.00 94.25 104 HIS A C 1
ATOM 803 O O . HIS A 1 104 ? 6.318 13.652 -2.662 1.00 94.25 104 HIS A O 1
ATOM 809 N N . TYR A 1 105 ? 6.808 15.693 -3.412 1.00 91.62 105 TYR A N 1
ATOM 810 C CA . TYR A 1 105 ? 5.745 16.386 -2.664 1.00 91.62 105 TYR A CA 1
ATOM 811 C C . TYR A 1 105 ? 4.308 15.950 -3.020 1.00 91.62 105 TYR A C 1
ATOM 813 O O . TYR A 1 105 ? 3.371 16.239 -2.271 1.00 91.62 105 TYR A O 1
ATOM 821 N N . ARG A 1 106 ? 4.115 15.296 -4.173 1.00 93.69 106 ARG A N 1
ATOM 822 C CA . ARG A 1 106 ? 2.825 14.765 -4.647 1.00 93.69 106 ARG A CA 1
ATOM 823 C C . ARG A 1 106 ? 2.679 13.273 -4.386 1.00 93.69 106 ARG A C 1
ATOM 825 O O . ARG A 1 106 ? 1.593 12.751 -4.612 1.00 93.69 106 ARG A O 1
ATOM 832 N N . MET A 1 107 ? 3.738 12.600 -3.941 1.00 94.69 107 MET A N 1
ATOM 833 C CA . MET A 1 107 ? 3.743 11.158 -3.739 1.00 94.69 107 MET A CA 1
ATOM 834 C C . MET A 1 107 ? 2.945 10.803 -2.483 1.00 94.69 107 MET A C 1
ATOM 836 O O . MET A 1 107 ? 3.465 10.785 -1.363 1.00 94.69 107 MET A O 1
ATOM 840 N N . ARG A 1 108 ? 1.649 10.574 -2.694 1.00 94.38 108 ARG A N 1
ATOM 841 C CA . ARG A 1 108 ? 0.662 10.263 -1.66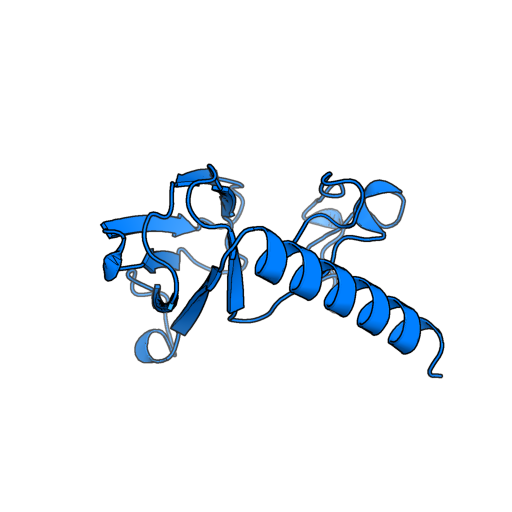6 1.00 94.38 108 ARG A CA 1
ATOM 842 C C . ARG A 1 108 ? -0.165 9.058 -2.083 1.00 94.38 108 ARG A C 1
ATOM 844 O O . ARG A 1 108 ? -0.468 8.890 -3.259 1.00 94.38 108 ARG A O 1
ATOM 851 N N . GLY A 1 109 ? -0.554 8.277 -1.092 1.00 95.94 109 GLY A N 1
ATOM 852 C CA . GLY A 1 109 ? -1.593 7.263 -1.196 1.00 95.94 109 GLY A CA 1
ATOM 853 C C . GLY A 1 109 ? -2.504 7.341 0.022 1.00 95.94 109 GLY A C 1
ATOM 854 O O . GLY A 1 109 ? -2.322 8.204 0.883 1.00 95.94 109 GLY A O 1
ATOM 855 N N . GLN A 1 110 ? -3.457 6.429 0.120 1.00 97.25 110 GLN A N 1
ATOM 856 C CA . GLN A 1 110 ? -4.330 6.292 1.275 1.00 97.25 110 GLN A CA 1
ATOM 857 C C . GLN A 1 110 ? -4.308 4.860 1.788 1.00 97.25 110 GLN A C 1
ATOM 859 O O . GLN A 1 110 ? -4.284 3.906 1.015 1.00 97.25 110 GLN A O 1
ATOM 864 N N . ILE A 1 111 ? -4.294 4.716 3.108 1.00 96.75 111 ILE A N 1
ATOM 865 C CA . ILE A 1 111 ? -4.589 3.457 3.779 1.00 96.75 111 ILE A CA 1
ATOM 866 C C . ILE A 1 111 ? -6.028 3.516 4.284 1.00 96.75 111 ILE A C 1
ATOM 868 O O . ILE A 1 111 ? -6.395 4.446 5.004 1.00 96.75 111 ILE A O 1
ATOM 872 N N . HIS A 1 112 ? -6.834 2.530 3.912 1.00 97.50 112 HIS A N 1
ATOM 873 C CA . HIS A 1 112 ? -8.205 2.362 4.370 1.00 97.50 112 HIS A CA 1
ATOM 874 C C . HIS A 1 112 ? -8.240 1.209 5.363 1.00 97.50 112 HIS A C 1
ATOM 876 O O . HIS A 1 112 ? -8.052 0.050 5.002 1.00 97.50 112 HIS A O 1
ATOM 882 N N . ILE A 1 113 ? -8.458 1.538 6.631 1.00 97.44 113 ILE A N 1
ATOM 883 C CA . ILE A 1 113 ? -8.620 0.556 7.696 1.00 97.44 113 ILE A CA 1
ATOM 884 C C . ILE A 1 113 ? -10.112 0.302 7.850 1.00 97.44 113 ILE A C 1
ATOM 886 O O . ILE A 1 113 ? -10.863 1.212 8.209 1.00 97.44 113 ILE A O 1
ATOM 890 N N . GLN A 1 114 ? -10.535 -0.923 7.581 1.00 96.94 114 GLN A N 1
ATOM 891 C CA . GLN A 1 114 ? -11.943 -1.300 7.528 1.00 96.94 114 GLN A CA 1
ATOM 892 C C . GLN A 1 114 ? -12.259 -2.391 8.552 1.00 96.94 114 GLN A C 1
ATOM 894 O O . GLN A 1 114 ? -11.353 -2.975 9.148 1.00 96.94 114 GLN A O 1
ATOM 899 N N . THR A 1 115 ? -13.542 -2.666 8.790 1.00 96.88 115 THR A N 1
ATOM 900 C CA . THR A 1 115 ? -13.901 -3.877 9.538 1.00 96.88 115 THR A CA 1
ATOM 901 C C . THR A 1 115 ? -13.532 -5.115 8.719 1.00 96.88 115 THR A C 1
ATOM 903 O O . THR A 1 115 ? -13.380 -5.025 7.503 1.00 96.88 115 THR A O 1
ATOM 906 N N . GLN A 1 116 ? -13.381 -6.276 9.363 1.00 94.31 116 GLN A N 1
ATOM 907 C CA . GLN A 1 116 ? -13.083 -7.513 8.630 1.00 94.31 116 GLN A CA 1
ATOM 908 C C . GLN A 1 116 ? -14.153 -7.800 7.563 1.00 94.31 116 GLN A C 1
ATOM 910 O O . GLN A 1 116 ? -13.809 -8.096 6.430 1.00 94.31 116 GLN A O 1
ATOM 915 N N . ALA A 1 117 ? -15.435 -7.618 7.900 1.00 95.50 117 ALA A N 1
ATOM 916 C CA . ALA A 1 117 ? -16.539 -7.847 6.971 1.00 95.50 117 ALA A CA 1
ATOM 917 C C . ALA A 1 117 ? -16.510 -6.896 5.762 1.00 95.50 117 ALA A C 1
ATOM 919 O O . ALA A 1 117 ? -16.738 -7.336 4.639 1.00 95.50 117 ALA A O 1
ATOM 920 N N . ASP A 1 118 ? -16.208 -5.612 5.982 1.00 96.38 118 ASP A N 1
ATOM 921 C CA . ASP A 1 118 ? -16.102 -4.632 4.893 1.00 96.38 118 ASP A CA 1
ATOM 922 C C . ASP A 1 118 ? -14.889 -4.925 3.998 1.00 96.38 118 ASP A C 1
ATOM 924 O O . ASP A 1 118 ? -14.987 -4.836 2.777 1.00 96.38 118 ASP A O 1
ATOM 928 N N . PHE A 1 119 ? -13.763 -5.327 4.597 1.00 94.75 119 PHE A N 1
ATOM 929 C CA . PHE A 1 119 ? -12.566 -5.713 3.853 1.00 94.75 119 PHE A CA 1
ATOM 930 C C . PHE A 1 119 ? -12.813 -6.954 2.987 1.00 94.75 119 PHE A C 1
ATOM 932 O O . PHE A 1 119 ? -12.409 -6.974 1.828 1.00 94.75 119 PHE A O 1
ATOM 939 N N . ASP A 1 120 ? -13.504 -7.963 3.525 1.00 93.31 120 ASP A N 1
ATOM 940 C CA . ASP A 1 120 ? -13.854 -9.181 2.789 1.00 93.31 120 ASP A CA 1
ATOM 941 C C . ASP A 1 120 ? -14.818 -8.873 1.627 1.00 93.31 120 ASP A C 1
ATOM 943 O O . ASP A 1 120 ? -14.680 -9.436 0.540 1.00 93.31 120 ASP A O 1
ATOM 947 N N . ALA A 1 121 ? -15.767 -7.950 1.832 1.00 94.12 121 ALA A N 1
ATOM 948 C CA . ALA A 1 121 ? -16.661 -7.476 0.777 1.00 94.12 121 ALA A CA 1
ATOM 949 C C . ALA A 1 121 ? -15.893 -6.728 -0.323 1.00 94.12 121 ALA A C 1
ATOM 951 O O . ALA A 1 121 ? -16.054 -7.042 -1.501 1.00 94.12 121 ALA A O 1
ATOM 952 N N . TRP A 1 122 ? -15.003 -5.806 0.057 1.00 93.56 122 TRP A N 1
ATOM 953 C CA . TRP A 1 122 ? -14.141 -5.088 -0.883 1.00 93.56 122 TRP A CA 1
ATOM 954 C C . TRP A 1 122 ? -13.253 -6.046 -1.690 1.00 93.56 122 TRP A C 1
ATOM 956 O O . TRP A 1 122 ? -13.137 -5.909 -2.905 1.00 93.56 122 TRP A O 1
ATOM 966 N N . LEU A 1 123 ? -12.658 -7.049 -1.039 1.00 91.62 123 LEU A N 1
ATOM 967 C CA . LEU A 1 123 ? -11.824 -8.048 -1.707 1.00 91.62 123 LEU A CA 1
ATOM 968 C C . LEU A 1 123 ? -12.623 -8.845 -2.750 1.00 91.62 123 LEU A C 1
ATOM 970 O O . LEU A 1 123 ? -12.126 -9.092 -3.848 1.00 91.62 123 LEU A O 1
ATOM 974 N N . ALA A 1 124 ? -13.865 -9.213 -2.426 1.00 89.62 124 ALA A N 1
ATOM 975 C CA . ALA A 1 124 ? -14.743 -9.925 -3.348 1.00 89.62 124 ALA A CA 1
ATOM 976 C C . ALA A 1 124 ? -15.122 -9.078 -4.577 1.00 89.62 124 ALA A C 1
ATOM 978 O O . ALA A 1 124 ? -15.199 -9.625 -5.673 1.00 89.62 124 ALA A O 1
ATOM 979 N N . GLU A 1 125 ? -15.326 -7.767 -4.417 1.00 89.44 125 GLU A N 1
ATOM 980 C CA . GLU A 1 125 ? -15.626 -6.848 -5.527 1.00 89.44 125 GLU A CA 1
ATOM 981 C C . GLU A 1 125 ? -14.462 -6.753 -6.522 1.00 89.44 125 GLU A C 1
ATOM 983 O O . GLU A 1 125 ? -14.674 -6.868 -7.727 1.00 89.44 125 GLU A O 1
ATOM 988 N N . GLN A 1 126 ? -13.227 -6.622 -6.028 1.00 87.12 126 GLN A N 1
ATOM 989 C CA . GLN A 1 126 ? -12.038 -6.514 -6.888 1.00 87.12 126 GLN A CA 1
ATOM 990 C C . GLN A 1 126 ? -11.808 -7.767 -7.741 1.00 87.12 126 GLN A C 1
ATOM 992 O O . GLN A 1 126 ? -11.376 -7.680 -8.885 1.00 87.12 126 GLN A O 1
ATOM 997 N N . GLN A 1 127 ? -12.161 -8.934 -7.207 1.00 75.44 127 GLN A N 1
ATOM 998 C CA . GLN A 1 127 ? -12.036 -10.212 -7.910 1.00 75.44 127 GLN A CA 1
ATOM 999 C C . GLN A 1 127 ? -13.109 -10.423 -8.983 1.00 75.44 127 GLN A C 1
ATOM 1001 O O . GLN A 1 127 ? -12.942 -11.277 -9.851 1.00 75.44 127 GLN A O 1
ATOM 1006 N N . VAL A 1 128 ? -14.231 -9.701 -8.905 1.00 71.19 128 VAL A N 1
ATOM 1007 C CA . VAL A 1 128 ? -15.260 -9.719 -9.952 1.00 71.19 128 VAL A CA 1
ATOM 1008 C C . VAL A 1 128 ? -14.861 -8.773 -11.080 1.00 71.19 128 VAL A C 1
ATOM 1010 O O . VAL A 1 128 ? -14.933 -9.173 -12.236 1.00 71.19 128 VAL A O 1
ATOM 1013 N N . GLU A 1 129 ? -14.374 -7.576 -10.749 1.00 64.69 129 GLU A N 1
ATOM 1014 C CA . GLU A 1 129 ? -13.956 -6.554 -11.721 1.00 64.69 129 GLU A CA 1
ATOM 1015 C C . GLU A 1 129 ? -12.855 -7.078 -12.664 1.00 64.69 129 GLU A C 1
ATOM 1017 O O . GLU A 1 129 ? -12.987 -6.996 -13.883 1.00 64.69 129 GLU A O 1
ATOM 1022 N N . GLU A 1 130 ? -11.841 -7.761 -12.125 1.00 60.84 130 GLU A N 1
ATOM 1023 C CA . GLU A 1 130 ? -10.771 -8.373 -12.929 1.00 60.84 130 GLU A CA 1
ATOM 1024 C C . GLU A 1 130 ? -11.284 -9.499 -13.849 1.00 60.84 130 GLU A C 1
ATOM 1026 O O . GLU A 1 130 ? -10.819 -9.656 -14.979 1.00 60.84 130 GLU A O 1
ATOM 1031 N N . SER A 1 131 ? -12.306 -10.244 -13.409 1.00 59.12 131 SER A N 1
ATOM 1032 C CA . SER A 1 131 ? -12.945 -11.277 -14.232 1.00 59.12 131 SER A CA 1
ATOM 1033 C C . SER A 1 131 ? -13.845 -10.715 -15.334 1.00 59.12 131 SER A C 1
ATOM 1035 O O . SER A 1 131 ? -14.148 -11.436 -16.275 1.00 59.12 131 SER A O 1
ATOM 1037 N N . GLU A 1 132 ? -14.294 -9.461 -15.243 1.00 55.62 132 GLU A N 1
ATOM 1038 C CA . GLU A 1 132 ? -15.097 -8.814 -16.289 1.00 55.62 132 GLU A CA 1
ATOM 1039 C C . GLU A 1 132 ? -14.206 -8.144 -17.345 1.00 55.62 132 GLU A C 1
ATOM 1041 O O . GLU A 1 132 ? -14.508 -8.227 -18.541 1.00 55.62 132 GLU A O 1
ATOM 1046 N N . ASP A 1 133 ? -13.067 -7.578 -16.933 1.00 54.31 133 ASP A N 1
ATOM 1047 C CA . ASP A 1 133 ? -12.074 -6.992 -17.840 1.00 54.31 133 ASP A CA 1
ATOM 1048 C C . ASP A 1 133 ? -11.436 -8.043 -18.775 1.00 54.31 133 ASP A C 1
ATOM 1050 O O . ASP A 1 133 ? -11.194 -7.741 -19.945 1.00 54.31 133 ASP A O 1
ATOM 1054 N N . GLU A 1 134 ? -11.259 -9.302 -18.342 1.00 49.06 134 GLU A N 1
ATOM 1055 C CA . GLU A 1 134 ? -10.806 -10.408 -19.217 1.00 49.06 134 GLU A CA 1
ATOM 1056 C C . GLU A 1 134 ? -11.814 -10.794 -20.322 1.00 49.06 134 GLU A C 1
ATOM 1058 O O . GLU A 1 134 ? -11.438 -11.426 -21.314 1.00 49.06 134 GLU A O 1
ATOM 1063 N N . PHE A 1 135 ? -13.093 -10.433 -20.179 1.00 44.59 135 PHE A N 1
ATOM 1064 C CA . PHE A 1 135 ? -14.158 -10.786 -21.128 1.00 44.59 135 PHE A CA 1
ATOM 1065 C C . PHE A 1 135 ? -14.632 -9.603 -21.977 1.0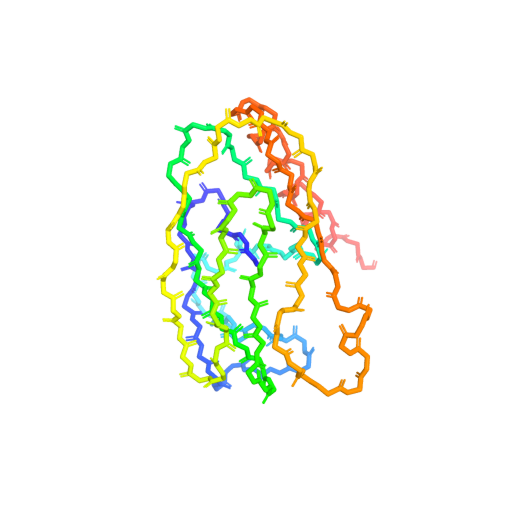0 44.59 135 PHE A C 1
ATOM 1067 O O . PHE A 1 135 ? -15.480 -9.784 -22.858 1.00 44.59 135 PHE A O 1
ATOM 1074 N N . SER A 1 136 ? -14.068 -8.412 -21.764 1.00 38.16 136 SER A N 1
ATOM 1075 C CA . SER A 1 136 ? -14.304 -7.247 -22.610 1.00 38.16 136 SER A CA 1
ATOM 1076 C C . SER A 1 136 ? -13.153 -7.081 -23.616 1.00 38.16 136 SER A C 1
ATOM 1078 O O . SER A 1 136 ? -12.084 -6.561 -23.308 1.00 38.16 136 SER A O 1
ATOM 1080 N N . PHE A 1 137 ? -13.372 -7.572 -24.840 1.00 39.62 137 PHE A N 1
ATOM 1081 C CA . PHE A 1 137 ? -12.543 -7.298 -26.022 1.00 39.62 137 PHE A CA 1
ATOM 1082 C C . PHE A 1 137 ? -13.374 -6.582 -27.087 1.00 39.62 137 PHE A C 1
ATOM 1084 O O . PHE A 1 137 ? -14.516 -7.033 -27.348 1.00 39.62 137 PHE A O 1
#

Sequence (137 aa):
HYPGKDGIFGRKSSEFVTPENLLGLDPDDPNGKDDFNSINNLNVPEKTPVLVKLTSKDVIHSFKVPVLRLTQDAIPGQEIPFWFNTTRTGSFDIACAQLCGLGHYRMRGQIHIQTQADFDAWLAEQQVEESEDEFSF

Radius of gyration: 15.58 Å; Cα contacts (8 Å, |Δi|>4): 245; chains: 1; bou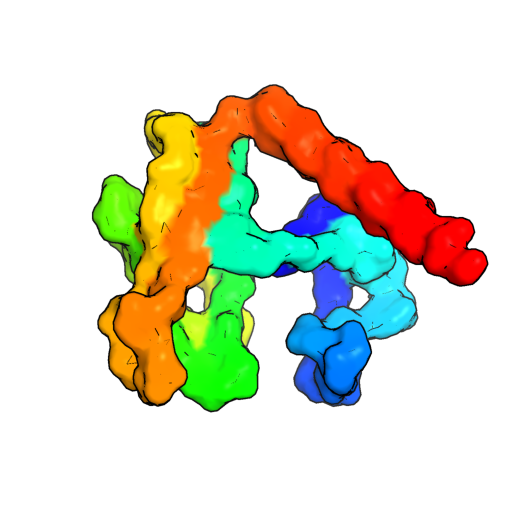nding box: 33×37×42 Å

Mean predicted aligned error: 5.37 Å

Nearest PDB structures (foldseek):
  4w9z-assembly1_A  TM=9.190E-01  e=1.535E-08  Bradyrhizobium diazoefficiens USDA 110
  2yev-assembly2_B  TM=9.647E-01  e=6.365E-08  Thermus thermophilus HB8
  1cyx-assembly1_A  TM=9.523E-01  e=1.023E-07  Escherichia coli
  8ugh-assembly1_4B  TM=9.468E-01  e=1.232E-06  Sus scrofa
  7w5z-assembly1_C2  TM=9.174E-01  e=6.874E-06  Tetrahymena thermop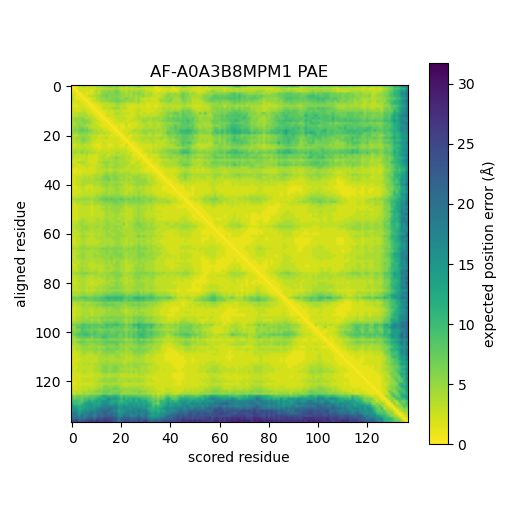hila

Solvent-accessible surface area (backbone atoms only — not comparable to full-atom values): 7942 Å² total; per-residue (Å²): 104,45,46,32,94,84,67,42,72,36,55,64,42,81,87,47,52,42,96,87,34,78,77,6,55,39,89,86,35,78,51,31,73,53,44,46,80,58,80,57,50,44,79,42,40,41,78,40,84,42,77,44,75,36,53,31,93,80,54,56,38,19,53,24,30,71,94,77,72,43,72,48,73,15,38,53,94,42,81,44,81,45,75,51,75,39,88,65,68,50,76,43,61,29,37,51,78,38,94,58,58,93,60,39,95,68,45,59,33,35,36,36,28,29,52,58,70,57,39,54,52,52,54,54,50,56,61,48,53,58,61,49,58,78,71,65,127

Foldseek 3Di:
DAFAPVRDAADADPVQPDPVNPRRGDPPTPRNPRDDDDDLEAEDEAPDKDKDFAADDAAWWWWDFVVQRDIDIHYHPGGDIDIDHHHDFDKGKTATPDCGDDCNVVRIGIYGYHHPVVSVVVSVVRSVVVVVVVVDD

pLDDT: mean 89.17, std 11.13, range [38.16, 97.5]

Secondary structure (DSSP, 8-state):
-B--TT--PPPB-GGG--SS-TT-B-TT-GGGSS-B--SSEEEEETTSEEEEEE-BSSS-EEEEEGGGTEEEEE-BT--EEEEEE--S-EEEEEEE-S--STTGGG-EEEEEEE-HHHHHHHHHHHHHHHHHHTT--